Protein AF-A0A382U579-F1 (afdb_monomer)

InterPro domains:
  IPR011059 Metal-dependent hydrolase, composite domain superfamily [G3DSA:2.30.40.10] (19-58)
  IPR011059 Metal-dependent hydrolase, composite domain superfamily [SSF51338] (20-71)

Radius of gyration: 17.54 Å; Cα contacts (8 Å, |Δi|>4): 127; chains: 1; bounding box: 34×31×53 Å

Organism: NCBI:txid408172

pLDDT: mean 95.57, std 5.69, range [64.75, 98.56]

Mean predicted aligned error: 3.84 Å

Structure (mmCIF, N/CA/C/O backbone):
data_AF-A0A382U579-F1
#
_entry.id   AF-A0A382U579-F1
#
loop_
_atom_site.group_PDB
_atom_site.id
_atom_site.type_symbol
_atom_site.label_atom_id
_atom_site.label_alt_id
_atom_site.label_comp_id
_atom_site.label_asym_id
_atom_site.label_entity_id
_atom_site.label_seq_id
_atom_site.pdbx_PDB_ins_code
_atom_site.Cartn_x
_atom_site.Cartn_y
_atom_site.Cartn_z
_atom_site.occupancy
_atom_site.B_iso_or_equiv
_atom_site.auth_seq_id
_atom_site.auth_comp_id
_atom_site.auth_asym_id
_atom_site.auth_atom_id
_atom_site.pdbx_PDB_model_num
ATOM 1 N N . MET A 1 1 ? 4.534 22.368 11.698 1.00 66.69 1 MET A N 1
ATOM 2 C CA . MET A 1 1 ? 3.102 22.110 11.429 1.00 66.69 1 MET A CA 1
ATOM 3 C C . MET A 1 1 ? 2.811 20.715 11.944 1.00 66.69 1 MET A C 1
ATOM 5 O O . MET A 1 1 ? 3.685 19.873 11.789 1.00 66.69 1 MET A O 1
ATOM 9 N N . ASN A 1 2 ? 1.684 20.488 12.621 1.00 81.00 2 ASN A N 1
ATOM 10 C CA . ASN A 1 2 ? 1.316 19.127 13.019 1.00 81.00 2 ASN A CA 1
ATOM 11 C C . ASN A 1 2 ? 0.952 18.347 11.752 1.00 81.00 2 ASN A C 1
ATOM 13 O O . ASN A 1 2 ? 0.192 18.856 10.933 1.00 81.00 2 ASN A O 1
ATOM 17 N N . GLU A 1 3 ? 1.527 17.163 11.574 1.00 92.38 3 GLU A N 1
ATOM 18 C CA . GLU A 1 3 ? 1.197 16.292 10.446 1.00 92.38 3 GLU A CA 1
ATOM 19 C C . GLU A 1 3 ? -0.177 15.654 10.668 1.00 92.38 3 GLU A C 1
ATOM 21 O O . GLU A 1 3 ? -0.476 15.217 11.785 1.00 92.38 3 GLU A O 1
ATOM 26 N N . ALA A 1 4 ? -0.994 15.616 9.613 1.00 95.81 4 ALA A N 1
ATOM 27 C CA . ALA A 1 4 ? -2.309 14.991 9.640 1.00 95.81 4 ALA A CA 1
ATOM 28 C C . ALA A 1 4 ? -2.191 13.472 9.833 1.00 95.81 4 ALA A C 1
ATOM 30 O O . ALA A 1 4 ? -1.294 12.822 9.287 1.00 95.81 4 ALA A O 1
ATOM 31 N N . THR A 1 5 ? -3.115 12.916 10.609 1.00 98.19 5 THR A N 1
ATOM 32 C CA . THR A 1 5 ? -3.260 11.479 10.839 1.00 98.19 5 THR A CA 1
ATOM 33 C C . THR A 1 5 ? -4.303 10.933 9.871 1.00 98.19 5 THR A C 1
ATOM 35 O O . THR A 1 5 ? -5.486 11.262 9.971 1.00 98.19 5 THR A O 1
ATOM 38 N N . ILE A 1 6 ? -3.863 10.101 8.931 1.00 98.44 6 ILE A N 1
ATOM 39 C CA . ILE A 1 6 ? -4.679 9.611 7.819 1.00 98.44 6 ILE A CA 1
ATOM 40 C C . ILE A 1 6 ? -4.975 8.130 8.026 1.00 98.44 6 ILE A C 1
ATOM 42 O O . ILE A 1 6 ? -4.057 7.330 8.210 1.00 98.44 6 ILE A O 1
ATOM 46 N N . TRP A 1 7 ? -6.243 7.738 7.937 1.00 98.56 7 TRP A N 1
ATOM 47 C CA . TRP A 1 7 ? -6.637 6.333 7.859 1.00 98.56 7 TRP A CA 1
ATOM 48 C C . TRP A 1 7 ? -6.941 5.944 6.410 1.00 98.56 7 TRP A C 1
ATOM 50 O O . TRP A 1 7 ? -7.935 6.386 5.833 1.00 98.56 7 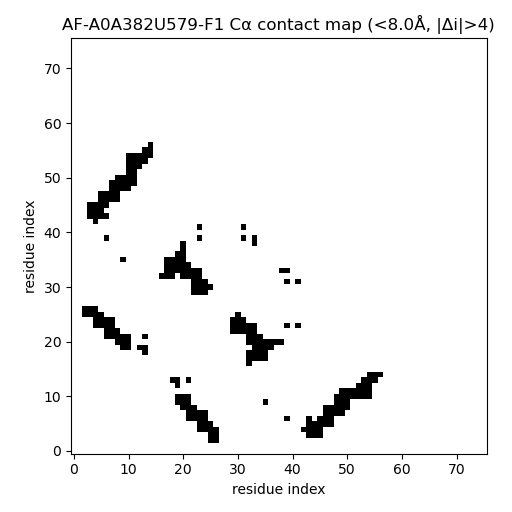TRP A O 1
ATOM 60 N N . VAL A 1 8 ? -6.100 5.082 5.836 1.00 98.31 8 VAL A N 1
ATOM 61 C CA . VAL A 1 8 ? -6.373 4.385 4.570 1.00 98.31 8 VAL A CA 1
ATOM 62 C C . VAL A 1 8 ? -7.292 3.218 4.902 1.00 98.31 8 VAL A C 1
ATOM 64 O O . VAL A 1 8 ? -6.831 2.194 5.401 1.00 98.31 8 VAL A O 1
ATOM 67 N N . LYS A 1 9 ? -8.593 3.406 4.703 1.00 98.56 9 LYS A N 1
ATOM 68 C CA . LYS A 1 9 ? -9.662 2.570 5.248 1.00 98.56 9 LYS A CA 1
ATOM 69 C C . LYS A 1 9 ? -10.085 1.469 4.283 1.00 98.56 9 LYS A C 1
ATOM 71 O O . LYS A 1 9 ? -10.368 1.747 3.124 1.00 98.56 9 LYS A O 1
ATOM 76 N N . ASN A 1 10 ? -10.236 0.256 4.819 1.00 98.12 10 ASN A N 1
ATOM 77 C CA . ASN A 1 10 ? -10.890 -0.893 4.179 1.00 98.12 10 ASN A CA 1
ATOM 78 C C . ASN A 1 10 ? -10.449 -1.161 2.727 1.00 98.12 10 ASN A C 1
ATOM 80 O O . ASN A 1 10 ? -11.300 -1.144 1.845 1.00 98.12 10 ASN A O 1
ATOM 84 N N . PRO A 1 11 ? -9.158 -1.397 2.445 1.00 97.94 11 PRO A N 1
ATOM 85 C CA . PRO A 1 11 ? -8.729 -1.734 1.095 1.00 97.94 11 PRO A CA 1
ATOM 86 C C . PRO A 1 11 ? -9.352 -3.046 0.601 1.00 97.94 11 PRO A C 1
ATOM 88 O O . PRO A 1 11 ? -9.578 -3.962 1.393 1.00 97.94 11 PRO A O 1
ATOM 91 N N . LEU A 1 12 ? -9.547 -3.179 -0.714 1.00 97.62 12 LEU A N 1
ATOM 92 C CA . LEU A 1 12 ? -10.003 -4.426 -1.344 1.00 97.62 12 LEU A CA 1
ATOM 93 C C . LEU A 1 12 ? -9.071 -5.603 -1.005 1.00 97.62 12 LEU A C 1
ATOM 95 O O . LEU A 1 12 ? -9.521 -6.729 -0.802 1.00 97.62 12 LEU A O 1
ATOM 99 N N . ALA A 1 13 ? -7.765 -5.333 -0.949 1.00 97.00 13 ALA A N 1
ATOM 100 C CA . ALA A 1 13 ? -6.746 -6.243 -0.437 1.00 97.00 13 ALA A CA 1
ATOM 101 C C . ALA A 1 13 ? -5.520 -5.459 0.048 1.00 97.00 13 ALA A C 1
ATOM 103 O O . ALA A 1 13 ? -5.206 -4.388 -0.478 1.00 97.00 13 ALA A O 1
ATOM 104 N N . ILE A 1 14 ? -4.791 -6.013 1.018 1.00 97.56 14 ILE A N 1
ATOM 105 C CA . ILE A 1 14 ? -3.553 -5.425 1.536 1.00 97.56 14 ILE A CA 1
ATOM 106 C C . ILE A 1 14 ? -2.537 -6.499 1.918 1.00 97.56 14 ILE A C 1
ATOM 108 O O . ILE A 1 14 ? -2.867 -7.490 2.567 1.00 97.56 14 ILE A O 1
ATOM 112 N N . PHE A 1 15 ? -1.276 -6.292 1.540 1.00 94.25 15 PHE A N 1
ATOM 113 C CA . PHE A 1 15 ? -0.181 -7.185 1.920 1.00 94.25 15 PHE A CA 1
ATOM 114 C C . PHE A 1 15 ? 0.496 -6.728 3.223 1.00 94.25 15 PHE A C 1
ATOM 116 O O . PHE A 1 15 ? 1.615 -6.214 3.217 1.00 94.25 15 PHE A O 1
ATOM 123 N N . ALA A 1 16 ? -0.200 -6.898 4.348 1.00 91.88 16 ALA A N 1
ATOM 124 C CA . ALA A 1 16 ? 0.322 -6.679 5.698 1.00 91.88 16 ALA A CA 1
ATOM 125 C C . ALA A 1 16 ? -0.446 -7.537 6.727 1.00 91.88 16 ALA A C 1
ATOM 127 O O . ALA A 1 16 ? -1.507 -8.087 6.437 1.00 91.88 16 ALA A O 1
ATOM 128 N N . LYS A 1 17 ? 0.125 -7.736 7.922 1.00 92.69 17 LYS A N 1
ATOM 129 C CA . LYS A 1 17 ? -0.489 -8.576 8.967 1.00 92.69 17 LYS A CA 1
ATOM 130 C C . LYS A 1 17 ? -1.598 -7.808 9.693 1.00 92.69 17 LYS A C 1
ATOM 132 O O . LYS A 1 17 ? -1.351 -6.694 10.135 1.00 92.69 17 LYS A O 1
ATOM 137 N N . ASN A 1 18 ? -2.752 -8.445 9.920 1.00 94.81 18 ASN A N 1
ATOM 138 C CA . ASN A 1 18 ? -3.874 -7.904 10.709 1.00 94.81 18 ASN A CA 1
ATOM 139 C C . ASN A 1 18 ? -4.305 -6.484 10.296 1.00 94.81 18 ASN A C 1
ATOM 141 O O . ASN A 1 18 ? -4.591 -5.649 11.151 1.00 94.81 18 ASN A O 1
ATOM 145 N N . SER A 1 19 ? -4.333 -6.210 8.994 1.00 97.56 19 SER A N 1
ATOM 146 C CA . SER A 1 19 ? -4.533 -4.865 8.444 1.00 97.56 19 SER A CA 1
ATOM 147 C C . SER A 1 19 ? -5.696 -4.779 7.452 1.00 97.56 19 SER A C 1
ATOM 149 O O . SER A 1 19 ? -5.767 -3.826 6.688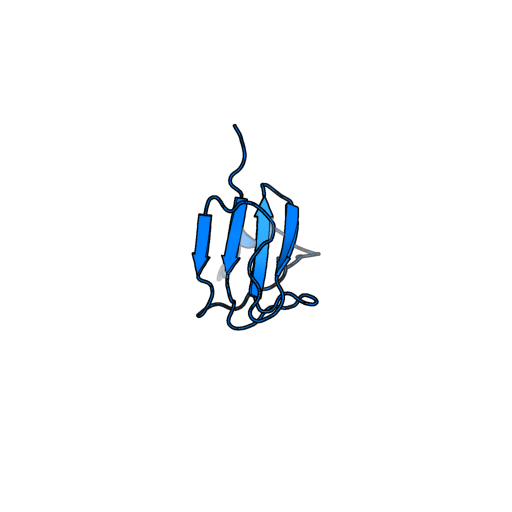 1.00 97.56 19 SER A O 1
ATOM 151 N N . ASP A 1 20 ? -6.605 -5.758 7.427 1.00 96.94 20 ASP A N 1
ATOM 152 C CA . ASP A 1 20 ? -7.722 -5.804 6.465 1.00 96.94 20 ASP A CA 1
ATOM 153 C C . ASP A 1 20 ? -8.700 -4.618 6.601 1.00 96.94 20 ASP A C 1
ATOM 155 O O . ASP A 1 20 ? -9.404 -4.276 5.657 1.00 96.94 20 ASP A O 1
ATOM 159 N N . GLY A 1 21 ? -8.748 -3.967 7.768 1.00 97.75 21 GLY A N 1
ATOM 160 C CA 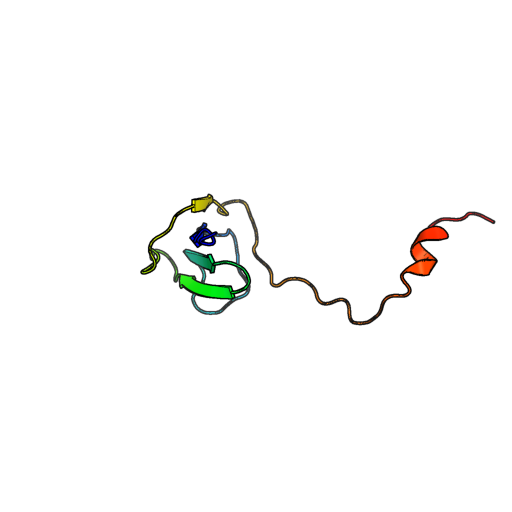. GLY A 1 21 ? -9.474 -2.709 7.985 1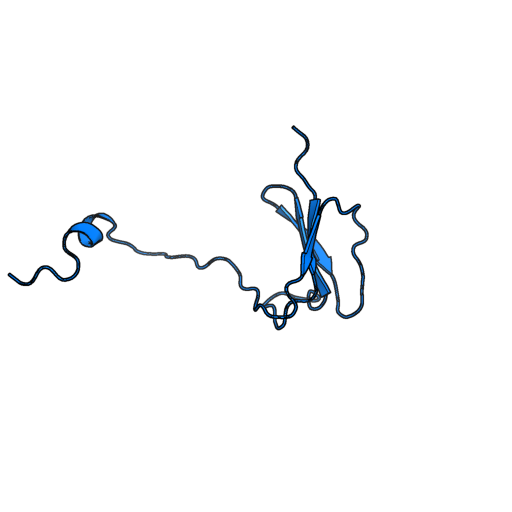.00 97.75 21 GLY A CA 1
ATOM 161 C C . GLY A 1 21 ? -8.682 -1.465 7.563 1.00 97.75 21 GLY A C 1
ATOM 162 O O . GLY A 1 21 ? -9.203 -0.349 7.614 1.00 97.75 21 GLY A O 1
ATOM 163 N N . GLY A 1 22 ? -7.430 -1.634 7.136 1.00 98.25 22 GLY A N 1
ATOM 164 C CA . GLY A 1 22 ? -6.558 -0.577 6.650 1.00 98.25 22 GLY A CA 1
ATOM 165 C C . GLY A 1 22 ? -5.332 -0.295 7.519 1.00 98.25 22 GLY A C 1
ATOM 166 O O . GLY A 1 22 ? -4.963 -1.064 8.410 1.00 98.25 22 GLY A O 1
ATOM 167 N N . VAL A 1 23 ? -4.698 0.845 7.251 1.00 98.25 23 VAL A N 1
ATOM 168 C CA . VAL A 1 23 ? -3.523 1.340 7.987 1.00 98.25 23 VAL A CA 1
ATOM 169 C C . VAL A 1 23 ? -3.691 2.809 8.346 1.00 98.25 23 VAL A C 1
ATOM 171 O O . VAL A 1 23 ? -4.303 3.571 7.594 1.00 98.25 23 VAL A O 1
ATOM 174 N N . VAL A 1 24 ? -3.134 3.207 9.487 1.00 98.31 24 VAL A N 1
ATOM 175 C CA . VAL A 1 24 ? -3.083 4.611 9.905 1.00 98.31 24 VAL A CA 1
ATOM 176 C C . VAL A 1 24 ? -1.673 5.135 9.710 1.00 98.31 24 VAL A C 1
ATOM 178 O O . VAL A 1 24 ? -0.702 4.505 10.132 1.00 98.31 24 VAL A O 1
ATOM 181 N N . ILE A 1 25 ? -1.573 6.293 9.072 1.00 97.88 25 ILE A N 1
ATOM 182 C CA . ILE A 1 25 ? -0.321 6.935 8.694 1.00 97.88 25 ILE A CA 1
ATOM 183 C C . ILE A 1 25 ? -0.271 8.308 9.353 1.00 97.88 25 ILE A C 1
ATOM 185 O O . ILE A 1 25 ? -1.261 9.040 9.359 1.00 97.88 25 ILE A O 1
ATOM 189 N N . LYS A 1 26 ? 0.895 8.667 9.882 1.00 97.81 26 LYS A N 1
ATOM 190 C CA . LYS A 1 26 ? 1.195 10.027 10.321 1.00 97.81 26 LYS A CA 1
ATOM 191 C C . LYS A 1 26 ? 2.591 10.394 9.844 1.00 97.81 26 LYS A C 1
ATOM 193 O O . LYS A 1 26 ? 3.564 9.729 10.195 1.00 97.81 26 LYS A O 1
ATOM 198 N N . GLY A 1 27 ? 2.675 11.415 8.996 1.00 95.38 27 GLY A N 1
ATOM 199 C CA . GLY A 1 27 ? 3.932 11.777 8.349 1.00 95.38 27 GLY A CA 1
ATOM 200 C C . GLY A 1 27 ? 4.507 10.630 7.523 1.00 95.38 27 GLY A C 1
ATOM 201 O O . GLY A 1 27 ? 3.894 10.175 6.560 1.00 95.38 27 GLY A O 1
ATOM 202 N N . GLN A 1 28 ? 5.694 10.165 7.913 1.00 95.62 28 GLN A N 1
ATOM 203 C CA . GLN A 1 28 ? 6.444 9.103 7.230 1.00 95.62 28 GLN A CA 1
ATOM 204 C C . GLN A 1 28 ? 6.269 7.717 7.872 1.00 95.62 28 GLN A C 1
ATOM 206 O O . GLN A 1 28 ? 6.916 6.760 7.447 1.00 95.62 28 GLN A O 1
ATOM 211 N N . GLU A 1 29 ? 5.420 7.595 8.894 1.00 97.00 29 GLU A N 1
ATOM 212 C CA . GLU A 1 29 ? 5.279 6.374 9.683 1.00 97.00 29 GLU A CA 1
ATOM 213 C C . GLU A 1 29 ? 3.876 5.777 9.570 1.00 97.00 29 GLU A C 1
ATOM 215 O O . GLU A 1 29 ? 2.865 6.482 9.608 1.00 97.00 29 GLU A O 1
ATOM 220 N N . ILE A 1 30 ? 3.818 4.446 9.483 1.00 97.44 30 ILE A N 1
ATOM 221 C CA . ILE A 1 30 ? 2.594 3.683 9.733 1.00 97.44 30 ILE A CA 1
ATOM 222 C C . ILE A 1 30 ? 2.509 3.481 11.244 1.00 97.44 30 ILE A C 1
ATOM 224 O O . ILE A 1 30 ? 3.325 2.759 11.817 1.00 97.44 30 ILE A O 1
ATOM 228 N N . ILE A 1 31 ? 1.532 4.117 11.884 1.00 97.69 31 ILE A N 1
ATOM 229 C CA . ILE A 1 31 ? 1.403 4.137 13.347 1.00 97.69 31 ILE A CA 1
ATOM 230 C C . ILE A 1 31 ? 0.427 3.082 13.877 1.00 97.69 31 ILE A C 1
ATOM 232 O O . ILE A 1 31 ? 0.452 2.761 15.062 1.00 97.69 31 ILE A O 1
ATOM 236 N N . GLU A 1 32 ? -0.429 2.525 13.014 1.00 97.81 32 GLU A N 1
ATOM 237 C CA . GLU A 1 32 ? -1.429 1.531 13.408 1.00 97.81 32 GLU A CA 1
ATOM 238 C C . GLU A 1 32 ? -1.803 0.606 12.240 1.00 97.81 32 GLU A C 1
ATOM 240 O O . GLU A 1 32 ? -1.946 1.048 11.096 1.00 97.81 32 GLU A O 1
ATOM 245 N N . LEU A 1 33 ? -2.000 -0.681 12.545 1.00 98.00 33 LEU A N 1
ATOM 246 C CA . LEU A 1 33 ? -2.567 -1.680 11.636 1.00 98.00 33 LEU A CA 1
ATOM 247 C C . LEU A 1 33 ? -3.979 -2.017 12.116 1.00 98.00 33 LEU A C 1
ATOM 249 O O . LEU A 1 33 ? -4.160 -2.453 13.255 1.00 98.00 33 LEU A O 1
ATOM 253 N N . VAL A 1 34 ? -4.978 -1.804 11.261 1.00 98.19 34 VAL A N 1
ATOM 254 C CA . VAL A 1 34 ? -6.389 -1.934 11.634 1.00 98.19 34 VAL A CA 1
ATOM 255 C C . VAL A 1 34 ? -6.919 -3.268 11.127 1.00 98.19 34 VAL A C 1
ATOM 257 O O . VAL A 1 34 ? -6.992 -3.507 9.924 1.00 98.19 34 VAL A O 1
ATOM 260 N N . GLY A 1 35 ? -7.314 -4.150 12.043 1.00 97.69 35 GLY A N 1
ATOM 261 C CA . GLY A 1 35 ? -7.875 -5.453 11.682 1.00 97.69 35 GLY A CA 1
ATOM 262 C C . GLY A 1 35 ? -9.250 -5.361 11.010 1.00 97.69 35 GLY A C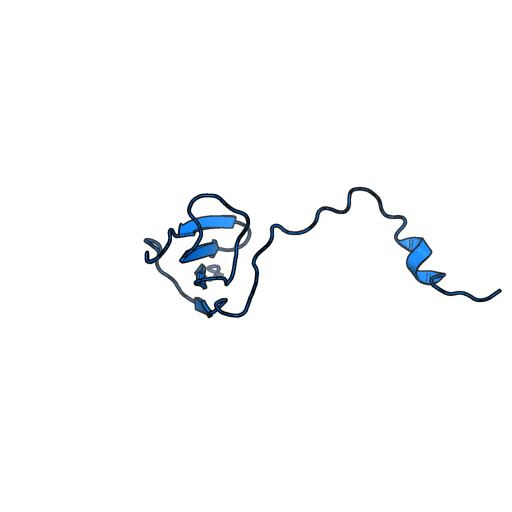 1
ATOM 263 O O . GLY A 1 35 ? -9.946 -4.350 11.112 1.00 97.69 35 GLY A O 1
ATOM 264 N N . SER A 1 36 ? -9.672 -6.448 10.360 1.00 95.94 36 SER A N 1
ATOM 265 C CA . SER A 1 36 ? -10.987 -6.542 9.709 1.00 95.94 36 SER A CA 1
ATOM 266 C C . SER A 1 36 ? -12.137 -6.144 10.645 1.00 95.94 36 SER A C 1
ATOM 268 O O . SER A 1 36 ? -12.227 -6.618 11.783 1.00 95.94 36 SER A O 1
ATOM 270 N N . GLY A 1 37 ? -13.008 -5.249 10.170 1.00 95.38 37 GLY A N 1
ATOM 271 C CA . GLY A 1 37 ? -14.166 -4.748 10.919 1.00 95.38 37 GLY A CA 1
ATOM 272 C C . GLY A 1 37 ? -13.830 -3.900 12.155 1.00 95.38 37 GLY A C 1
ATOM 273 O O . GLY A 1 37 ? -14.723 -3.623 12.956 1.00 95.38 37 GLY A O 1
ATOM 274 N N . LYS A 1 38 ? -12.563 -3.510 12.351 1.00 97.44 38 LYS A N 1
ATOM 275 C CA . LYS A 1 38 ? -12.128 -2.625 13.440 1.00 97.44 38 LYS A CA 1
ATOM 276 C C . LYS A 1 38 ? -12.052 -1.170 12.981 1.00 97.44 38 LYS A C 1
ATOM 278 O O . LYS A 1 38 ? -12.097 -0.863 11.793 1.00 97.44 38 LYS A O 1
ATOM 283 N N . THR A 1 39 ? -11.932 -0.279 13.956 1.00 97.25 39 THR A N 1
ATOM 284 C CA . THR A 1 39 ? -11.649 1.145 13.763 1.00 97.25 39 THR A CA 1
ATOM 285 C C . THR A 1 39 ? -10.321 1.492 14.434 1.00 97.25 39 THR A C 1
ATOM 287 O O . THR A 1 39 ? -9.981 0.833 15.422 1.00 97.25 39 THR A O 1
ATOM 290 N N . PRO A 1 40 ? -9.606 2.521 13.951 1.00 97.81 40 PRO A N 1
ATOM 291 C CA . PRO A 1 40 ? -8.415 3.031 14.613 1.00 97.81 40 PRO A CA 1
ATOM 292 C C . PRO A 1 40 ? -8.646 3.391 16.083 1.00 97.81 40 PRO A C 1
ATOM 294 O O . PRO A 1 40 ? -9.713 3.898 16.441 1.00 97.81 40 PRO A O 1
ATOM 297 N N . LEU A 1 41 ? -7.633 3.171 16.919 1.00 96.94 41 LEU A N 1
ATOM 298 C CA . LEU A 1 41 ? -7.548 3.724 18.275 1.00 96.94 41 LEU A CA 1
ATOM 299 C C . LEU A 1 41 ? -7.040 5.170 18.256 1.00 96.94 41 LEU A C 1
ATOM 301 O O . LEU A 1 41 ? -7.367 5.962 19.141 1.00 96.94 41 LEU A O 1
ATOM 305 N N . SER A 1 42 ? -6.228 5.497 17.252 1.00 96.12 42 SER A N 1
ATOM 306 C CA . SER A 1 42 ? -5.675 6.831 17.033 1.00 96.12 42 SER A CA 1
ATOM 307 C C . SER A 1 42 ? -6.760 7.841 16.643 1.00 96.12 42 SER A C 1
ATOM 309 O O . SER A 1 42 ? -7.710 7.506 15.934 1.00 96.12 42 SER A O 1
ATOM 311 N N . GLN A 1 43 ? -6.602 9.103 17.056 1.00 96.81 43 GLN A N 1
ATOM 312 C CA . GLN A 1 43 ? -7.434 10.191 16.539 1.00 96.81 43 GLN A CA 1
ATOM 313 C C . GLN A 1 43 ? -7.111 10.407 15.057 1.00 96.81 43 GLN A C 1
ATOM 315 O O . GLN A 1 43 ? -5.956 10.633 14.706 1.00 96.81 43 GLN A O 1
ATOM 320 N N . ILE A 1 44 ? -8.135 10.331 14.209 1.00 98.19 44 ILE A N 1
ATOM 321 C CA . ILE A 1 44 ? -8.001 10.456 12.759 1.00 98.19 44 ILE A CA 1
ATOM 322 C C . ILE A 1 44 ? -8.427 11.852 12.325 1.00 98.19 44 ILE A C 1
ATOM 324 O O . ILE A 1 44 ? -9.525 12.297 12.659 1.00 98.19 44 ILE A O 1
ATOM 328 N N . ASP A 1 45 ? -7.562 12.511 11.562 1.00 98.12 45 ASP A N 1
ATOM 329 C CA . ASP A 1 45 ? -7.838 13.812 10.958 1.00 98.12 45 ASP A CA 1
ATOM 330 C C . ASP A 1 45 ? -8.489 13.632 9.577 1.00 98.12 45 ASP A C 1
ATOM 332 O O . ASP A 1 45 ? -9.411 14.364 9.221 1.00 98.12 45 ASP A O 1
ATOM 336 N N . GLU A 1 46 ? -8.059 12.613 8.821 1.00 98.12 46 GLU A N 1
ATOM 337 C CA . GLU A 1 46 ? -8.525 12.347 7.457 1.00 98.12 46 GLU A CA 1
ATOM 338 C C . GLU A 1 46 ? -8.761 10.854 7.196 1.00 98.12 46 GLU A C 1
ATOM 340 O O . GLU A 1 46 ? -8.014 9.986 7.652 1.00 98.12 46 GLU A O 1
ATOM 345 N N . VAL A 1 47 ? -9.792 10.543 6.410 1.00 98.38 47 VAL A N 1
ATOM 346 C CA . VAL A 1 47 ? -10.101 9.175 5.975 1.00 98.38 47 VAL A CA 1
ATOM 347 C C . VAL A 1 47 ? -10.007 9.102 4.460 1.00 98.38 47 VAL A C 1
ATOM 349 O O . VAL A 1 47 ? -10.681 9.850 3.755 1.00 98.38 47 VAL A O 1
ATOM 352 N N . TYR A 1 48 ? -9.220 8.151 3.969 1.00 97.81 48 TYR A N 1
ATOM 353 C CA . TYR A 1 48 ? -9.189 7.761 2.567 1.00 97.81 48 TYR A CA 1
ATOM 354 C C . TYR A 1 48 ? -9.896 6.412 2.416 1.00 97.81 48 TYR A C 1
ATOM 356 O O . TYR A 1 48 ? -9.420 5.405 2.937 1.00 97.81 48 TYR A O 1
ATOM 364 N N . ASP A 1 49 ? -11.046 6.392 1.742 1.00 98.06 49 ASP A N 1
ATOM 365 C CA . ASP A 1 49 ? -11.782 5.157 1.461 1.00 98.06 49 ASP A CA 1
ATOM 366 C C . ASP A 1 49 ? -11.100 4.390 0.322 1.00 98.06 49 ASP A C 1
ATOM 3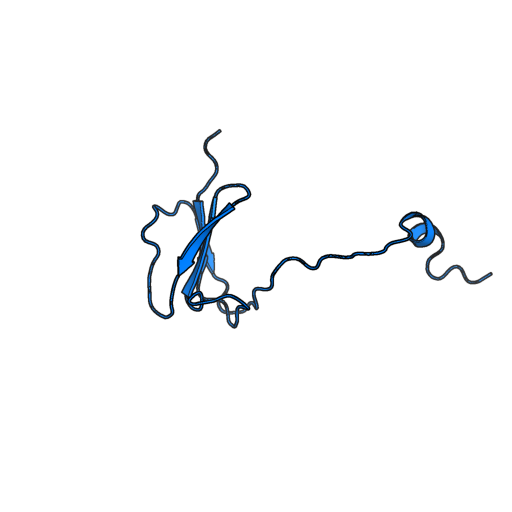68 O O . ASP A 1 49 ? -11.121 4.814 -0.832 1.00 98.06 49 ASP A O 1
ATOM 372 N N . ALA A 1 50 ? -10.463 3.273 0.669 1.00 98.00 50 ALA A N 1
ATOM 373 C CA . ALA A 1 50 ? -9.724 2.427 -0.255 1.00 98.00 50 ALA A CA 1
ATOM 374 C C . ALA A 1 50 ? -10.526 1.188 -0.687 1.00 98.00 50 ALA A C 1
ATOM 376 O O . ALA A 1 50 ? -9.930 0.268 -1.242 1.00 98.00 50 ALA A O 1
ATOM 377 N N . SER A 1 51 ? -11.844 1.141 -0.462 1.00 97.56 51 SER A N 1
ATOM 378 C CA . SER A 1 51 ? -12.683 -0.041 -0.747 1.00 97.56 51 SER A CA 1
ATOM 379 C C . SER A 1 51 ? -12.590 -0.577 -2.175 1.00 97.56 51 SER A C 1
ATOM 381 O O . SER A 1 51 ? -12.690 -1.787 -2.369 1.00 97.56 51 SER A O 1
ATOM 383 N N . ASP A 1 52 ? -12.271 0.280 -3.145 1.00 98.00 52 ASP A N 1
ATOM 384 C CA . ASP A 1 52 ? -12.050 -0.098 -4.547 1.00 98.00 52 ASP A CA 1
ATOM 385 C C . ASP A 1 52 ? -10.558 -0.212 -4.938 1.00 98.00 52 ASP A C 1
ATOM 387 O O . ASP A 1 52 ? -10.211 -0.276 -6.117 1.00 98.00 52 ASP A O 1
ATOM 391 N N . SER A 1 53 ? -9.642 -0.207 -3.966 1.00 97.75 53 SER A N 1
ATOM 392 C CA . SER A 1 53 ? -8.187 -0.158 -4.172 1.00 97.75 53 SER A CA 1
ATOM 393 C C . SER A 1 53 ? -7.447 -1.315 -3.502 1.00 97.75 53 SER A C 1
ATOM 395 O O . SER A 1 53 ? -7.808 -1.779 -2.424 1.00 97.75 53 SER A O 1
ATOM 397 N N . VAL A 1 54 ? -6.340 -1.745 -4.113 1.00 97.50 54 VAL A N 1
ATOM 398 C CA . VAL A 1 54 ? -5.382 -2.676 -3.497 1.00 97.50 54 VAL A CA 1
ATOM 399 C C . VAL A 1 54 ? -4.208 -1.885 -2.930 1.00 97.50 54 VAL A C 1
ATOM 401 O O . VAL A 1 54 ? -3.611 -1.068 -3.630 1.00 97.50 54 VAL A O 1
ATOM 404 N N . VAL A 1 55 ? -3.849 -2.153 -1.675 1.00 96.94 55 VAL A N 1
ATOM 405 C CA . VAL A 1 55 ? -2.724 -1.505 -0.989 1.00 96.94 55 VAL A CA 1
ATOM 406 C C . VAL A 1 55 ? -1.520 -2.441 -0.970 1.00 96.94 55 VAL A C 1
ATOM 408 O O . VAL A 1 55 ? -1.570 -3.558 -0.453 1.00 96.94 55 VAL A O 1
ATOM 411 N N . LEU A 1 56 ? -0.404 -1.963 -1.512 1.00 96.50 56 LEU A N 1
ATOM 412 C CA . LEU A 1 56 ? 0.870 -2.676 -1.543 1.00 96.50 56 LEU A CA 1
ATOM 413 C C . LEU A 1 56 ? 1.951 -1.848 -0.841 1.00 96.50 56 LEU A C 1
ATOM 415 O O . LEU A 1 56 ? 1.886 -0.616 -0.870 1.00 96.50 56 LEU A O 1
ATOM 419 N N . PRO A 1 57 ? 2.981 -2.490 -0.262 1.00 95.56 57 PRO A N 1
ATOM 420 C CA . PRO A 1 57 ? 4.215 -1.792 0.062 1.00 95.56 57 PRO A CA 1
ATOM 421 C C . PRO A 1 57 ? 4.777 -1.095 -1.182 1.00 95.56 57 PRO A C 1
ATOM 423 O O . PRO A 1 57 ? 4.690 -1.626 -2.294 1.00 95.56 57 PRO A O 1
ATOM 426 N N . GLY A 1 58 ? 5.386 0.077 -0.991 1.00 95.81 58 GLY A N 1
ATOM 427 C CA . GLY A 1 58 ? 6.093 0.765 -2.069 1.00 95.81 58 GLY A CA 1
ATOM 428 C C . GLY A 1 58 ? 7.155 -0.148 -2.686 1.00 95.81 58 GLY A C 1
ATOM 429 O O . GLY A 1 58 ? 7.938 -0.774 -1.971 1.00 95.81 58 GLY A O 1
ATOM 430 N N . LEU A 1 59 ? 7.170 -0.246 -4.016 1.00 97.31 59 LEU A N 1
ATOM 431 C CA . LEU A 1 59 ? 8.122 -1.106 -4.715 1.00 97.31 59 LEU A CA 1
ATOM 432 C C . LEU A 1 59 ? 9.544 -0.558 -4.564 1.00 97.31 59 LEU A C 1
ATOM 434 O O . LEU A 1 59 ? 9.798 0.619 -4.821 1.00 97.31 59 LEU A O 1
ATOM 438 N N . ILE A 1 60 ? 10.482 -1.430 -4.198 1.00 97.75 60 ILE A N 1
ATOM 439 C CA . ILE A 1 60 ? 11.902 -1.089 -4.108 1.00 97.75 60 ILE A CA 1
ATOM 440 C C . ILE A 1 60 ? 12.574 -1.497 -5.415 1.00 97.75 60 ILE A C 1
ATOM 442 O O . ILE A 1 60 ? 12.729 -2.682 -5.706 1.00 97.75 60 ILE A O 1
ATOM 446 N N . ASN A 1 61 ? 12.993 -0.507 -6.200 1.00 97.81 61 ASN A N 1
ATOM 447 C CA . ASN A 1 61 ? 13.824 -0.743 -7.371 1.00 97.81 61 ASN A CA 1
ATOM 448 C C . ASN A 1 61 ? 15.303 -0.769 -6.957 1.00 97.81 61 ASN A C 1
ATOM 450 O O . ASN A 1 61 ? 15.886 0.271 -6.658 1.00 97.81 61 ASN A O 1
ATOM 454 N N . THR A 1 62 ? 15.909 -1.956 -6.936 1.00 98.19 62 THR A N 1
ATOM 455 C CA . THR A 1 62 ? 17.295 -2.158 -6.480 1.00 98.19 62 THR A CA 1
ATOM 456 C C . THR A 1 62 ? 18.348 -1.820 -7.530 1.00 98.19 62 THR A C 1
ATOM 458 O O . TH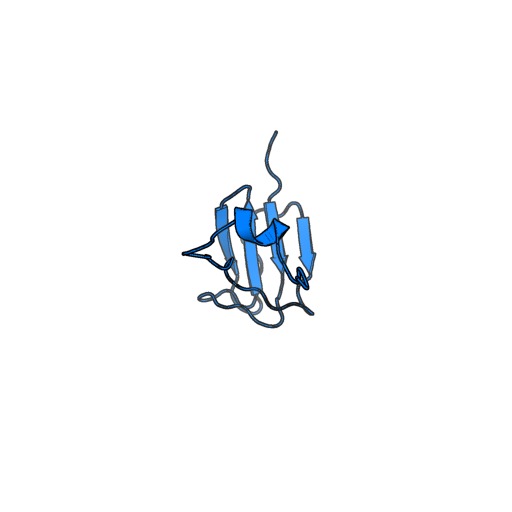R A 1 62 ? 19.535 -1.812 -7.213 1.00 98.19 62 THR A O 1
ATOM 461 N N . HIS A 1 63 ? 17.952 -1.583 -8.782 1.00 97.12 63 HIS A N 1
ATOM 462 C CA . HIS A 1 63 ? 18.891 -1.337 -9.870 1.00 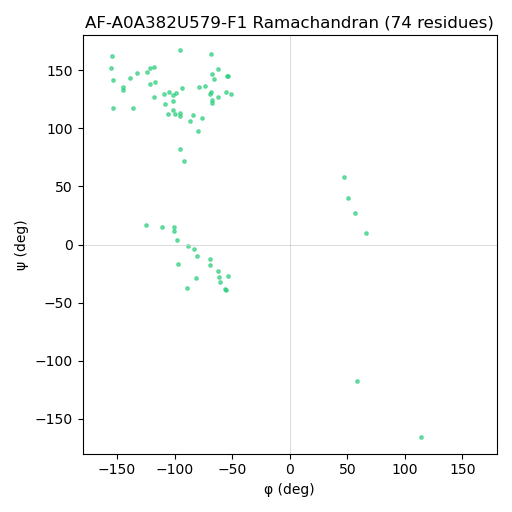97.12 63 HIS A CA 1
ATOM 463 C C . HIS A 1 63 ? 18.252 -0.491 -10.964 1.00 97.12 63 HIS A C 1
ATOM 465 O O . HIS A 1 63 ? 17.318 -0.919 -11.639 1.00 97.12 63 HIS A O 1
ATOM 471 N N . HIS A 1 64 ? 18.794 0.700 -11.200 1.00 96.69 64 HIS A N 1
ATOM 472 C CA . HIS A 1 64 ? 18.318 1.551 -12.280 1.00 96.69 64 HIS A CA 1
ATOM 473 C C . HIS A 1 64 ? 19.457 2.341 -12.919 1.00 96.69 64 HIS A C 1
ATOM 475 O O . HIS A 1 64 ? 20.240 2.997 -12.236 1.00 96.69 64 HIS A O 1
ATOM 481 N N . HIS A 1 65 ? 19.503 2.341 -14.250 1.00 95.88 65 HIS A N 1
ATOM 482 C CA . HIS A 1 65 ? 20.313 3.279 -15.019 1.00 95.88 65 HIS A CA 1
ATOM 483 C C . HIS A 1 65 ? 19.447 4.469 -15.426 1.00 95.88 65 HIS A C 1
ATOM 485 O O . HIS A 1 65 ? 18.924 4.525 -16.535 1.00 95.88 65 HIS A O 1
ATOM 491 N N . PHE A 1 66 ? 19.289 5.429 -14.513 1.00 96.81 66 PHE A N 1
ATOM 492 C CA . PHE A 1 66 ? 18.332 6.526 -14.688 1.00 96.81 66 PHE A CA 1
ATOM 493 C C . PHE A 1 66 ? 18.538 7.312 -15.996 1.00 96.81 66 PHE A C 1
ATOM 495 O O . PHE A 1 66 ? 17.564 7.631 -16.679 1.00 96.81 66 PHE A O 1
ATOM 502 N N . TYR A 1 67 ? 19.798 7.541 -16.394 1.00 95.06 67 TYR A N 1
ATOM 503 C CA . TYR A 1 67 ? 20.144 8.280 -17.615 1.00 95.06 67 TYR A CA 1
ATOM 504 C C . TYR A 1 67 ? 19.631 7.616 -18.906 1.00 95.06 67 TYR A C 1
ATOM 506 O O . TYR A 1 67 ? 19.336 8.319 -19.869 1.00 95.06 67 TYR A O 1
ATOM 514 N N . GLN A 1 68 ? 19.460 6.288 -18.927 1.00 95.56 68 GLN A N 1
ATOM 515 C CA . GLN A 1 68 ? 18.974 5.549 -20.103 1.00 95.56 68 GLN A CA 1
ATOM 516 C C . GLN A 1 68 ? 17.499 5.837 -20.409 1.00 95.56 68 GLN A C 1
ATOM 518 O O . GLN A 1 68 ? 17.014 5.527 -21.494 1.00 95.56 68 GLN A O 1
ATOM 523 N N . THR A 1 69 ? 16.773 6.482 -19.490 1.00 95.69 69 THR A N 1
ATOM 524 C CA . THR A 1 69 ? 15.413 6.962 -19.767 1.00 95.69 69 THR A CA 1
ATOM 525 C C . THR A 1 69 ? 15.395 7.966 -20.923 1.00 95.69 69 THR A C 1
ATOM 527 O O . THR A 1 69 ? 14.437 7.973 -21.691 1.00 95.69 69 THR A O 1
ATOM 530 N N . LEU A 1 70 ? 16.463 8.758 -21.097 1.00 95.06 70 LEU A N 1
ATOM 531 C CA . LEU A 1 70 ? 16.572 9.758 -22.167 1.00 95.06 70 LEU A CA 1
ATOM 532 C C . LEU A 1 70 ? 16.700 9.143 -23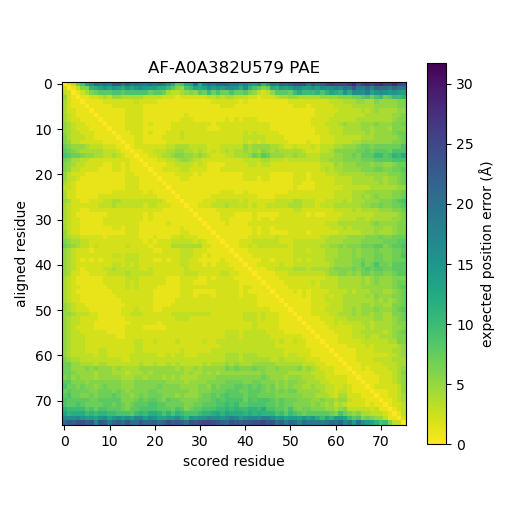.569 1.00 95.06 70 LEU A C 1
ATOM 534 O O . LEU A 1 70 ? 16.449 9.832 -24.551 1.00 95.06 70 LEU A O 1
ATOM 538 N N . THR A 1 71 ? 17.065 7.863 -23.670 1.00 94.25 71 THR A N 1
ATOM 539 C CA . THR A 1 71 ? 17.209 7.134 -24.941 1.00 94.25 71 THR A CA 1
ATOM 540 C C . THR A 1 71 ? 16.131 6.063 -25.121 1.00 94.25 71 THR A C 1
ATOM 542 O O . THR A 1 71 ? 16.261 5.170 -25.960 1.00 94.25 71 THR A O 1
ATOM 545 N N . ARG A 1 72 ? 15.053 6.109 -24.326 1.00 95.12 72 ARG A N 1
ATOM 546 C CA . ARG A 1 72 ? 13.955 5.141 -24.424 1.00 95.12 72 ARG A CA 1
ATOM 547 C C . ARG A 1 72 ? 13.284 5.240 -25.797 1.00 95.12 72 ARG A C 1
ATOM 549 O O . ARG A 1 72 ? 12.828 6.310 -26.178 1.00 95.12 72 ARG A O 1
ATOM 556 N N . ALA A 1 73 ? 13.171 4.101 -26.482 1.00 92.44 73 ALA A N 1
ATOM 557 C CA . ALA A 1 73 ? 12.575 3.990 -27.817 1.00 92.44 73 ALA A CA 1
ATOM 558 C C . ALA A 1 73 ? 13.229 4.896 -28.883 1.00 92.44 73 ALA A C 1
ATOM 560 O O . ALA A 1 73 ? 12.569 5.273 -29.849 1.00 92.44 73 ALA A O 1
ATOM 561 N N . TYR A 1 74 ? 14.515 5.234 -28.720 1.00 91.25 74 TYR A N 1
ATOM 562 C CA . TYR A 1 74 ? 15.276 5.895 -29.776 1.00 91.25 74 TYR A CA 1
ATOM 563 C C . TYR A 1 74 ? 15.467 4.911 -30.951 1.00 91.25 74 TYR A C 1
ATOM 565 O O . TYR A 1 74 ? 15.961 3.807 -30.717 1.00 91.25 74 TYR A O 1
ATOM 573 N N . PRO A 1 75 ? 15.008 5.247 -32.170 1.00 83.00 75 PRO A N 1
ATOM 574 C CA . PRO A 1 75 ? 14.900 4.298 -33.279 1.00 83.00 75 PRO A CA 1
ATOM 575 C C . PRO A 1 75 ? 16.167 4.162 -34.141 1.00 83.00 75 PRO A C 1
ATOM 577 O O . PRO A 1 75 ? 16.134 3.374 -35.086 1.00 83.00 75 PRO A O 1
ATOM 580 N N . GLU A 1 76 ? 17.240 4.910 -33.854 1.00 64.75 76 GLU A N 1
ATOM 581 C CA . GLU A 1 76 ? 18.506 4.863 -34.611 1.00 64.75 76 GLU A CA 1
ATOM 582 C C . GLU A 1 76 ? 19.618 4.100 -33.881 1.00 64.75 76 GLU A C 1
ATOM 584 O O . GLU A 1 76 ? 19.797 4.320 -32.658 1.00 64.75 76 GLU A O 1
#

Secondary structure (DSSP, 8-state):
-PPPEEEEE--SEESSTT-TTEEEEETTEEEEEEPTT---SSPPSEEEE-TT-EE-PPP------GGGGGGTT---

Foldseek 3Di:
DFFFWEWAAQACEEDDPQANRGFIDTDPDGPDRHHPPGDDPDDHPYYDDNDVHYYYPDDDDPDDPPVCVVCPPPPD

Sequence (76 aa):
MNEATIWVKNPLAIFAKNSDGGVVIKGQEIIELVGSGKTPLSQIDEVYDASDSVVLPGLINTHHHFYQTLTRAYPE

Nearest PDB structures (foldseek):
  7d6z-assembly1_6  TM=2.297E-01  e=4.849E+00  Escherichia coli

Solvent-accessible surface area (backbone atoms only — not comparable to full-atom values): 4775 Å² total; per-residue (Å²): 131,86,67,65,28,35,32,44,30,37,33,65,40,58,81,61,79,63,25,55,23,15,42,30,35,41,79,96,40,78,78,43,65,21,32,70,95,51,72,75,89,66,81,68,74,42,78,45,84,25,57,92,34,74,49,69,75,83,83,81,82,91,76,80,70,71,75,57,63,82,56,63,88,61,92,124